Protein AF-A0A920W616-F1 (afdb_monomer)

Nearest PDB structures (foldseek):
  3ce2-assembly1_A  TM=9.146E-01  e=3.141E-07  Chlamydia abortus S26/3
  3sks-assembly1_A  TM=7.007E-01  e=5.539E-03  Bacillus anthracis str. Ames
  3aho-assembly2_B  TM=8.080E-01  e=2.369E-01  Geobacillus sp. MO-1
  7kim-assembly1_F  TM=3.368E-01  e=7.088E+00  Mycobacterium tuberculosis

Radius of gyration: 19.58 Å; Cα contacts (8 Å, |Δi|>4): 126; chains: 1; bounding box: 49×38×50 Å

Mean predicted aligned error: 3.71 Å

pLDDT: mean 95.82, std 3.36, range [66.75, 98.56]

Sequence (138 aa):
MHVYPQQGKAPGAYMYGAIYDVHPYLLLNFNGEYEDVSTFAHEWGHAIHTMLSKRANPYETSSYATFTAEIASTTNEVLLQEHMLAQDISDNERLFYLGTALEAVRGTFFRQVMFAEFELKIHELVEQGEALTGDRIE

Structure (mmCIF, N/CA/C/O backbone):
data_AF-A0A920W616-F1
#
_entry.id   AF-A0A920W616-F1
#
loop_
_atom_site.group_PDB
_atom_site.id
_atom_site.type_symbol
_atom_site.label_atom_id
_atom_site.label_alt_id
_atom_site.label_comp_id
_atom_site.label_asym_id
_atom_site.label_entity_id
_atom_site.label_seq_id
_atom_site.pdbx_PDB_ins_code
_atom_site.Cartn_x
_atom_site.Cartn_y
_atom_site.Cartn_z
_atom_site.occupancy
_atom_site.B_iso_or_equiv
_atom_site.auth_seq_id
_atom_site.auth_comp_id
_atom_site.auth_asym_id
_atom_site.auth_atom_id
_atom_site.pdbx_PDB_model_num
ATOM 1 N N . MET A 1 1 ? -7.427 4.597 -17.143 1.00 92.94 1 MET A N 1
ATOM 2 C CA . MET A 1 1 ? -6.593 5.222 -16.091 1.00 92.94 1 MET A CA 1
ATOM 3 C C . MET A 1 1 ? -6.476 6.711 -16.375 1.00 92.94 1 MET A C 1
ATOM 5 O O . MET A 1 1 ? -6.474 7.079 -17.546 1.00 92.94 1 MET A O 1
ATOM 9 N N . HIS A 1 2 ? -6.345 7.545 -15.346 1.00 96.06 2 HIS A N 1
ATOM 10 C CA . HIS A 1 2 ? -6.030 8.974 -15.463 1.00 96.06 2 HIS A CA 1
ATOM 11 C C . HIS A 1 2 ? -4.700 9.247 -14.755 1.00 96.06 2 HIS A C 1
ATOM 13 O O . HIS A 1 2 ? -4.649 9.294 -13.529 1.00 96.06 2 HIS A O 1
ATOM 19 N N . VAL A 1 3 ? -3.622 9.377 -15.533 1.00 95.94 3 VAL A N 1
ATOM 20 C CA . VAL A 1 3 ? -2.247 9.113 -15.058 1.00 95.94 3 VAL A CA 1
ATOM 21 C C . VAL A 1 3 ? -1.516 10.350 -14.536 1.00 95.94 3 VAL A C 1
ATOM 23 O O . VAL A 1 3 ? -0.940 10.317 -13.454 1.00 95.94 3 VAL A O 1
ATOM 26 N N . TYR A 1 4 ? -1.537 11.443 -15.296 1.00 96.88 4 TYR A N 1
ATOM 27 C CA . TYR A 1 4 ? -0.689 12.600 -15.004 1.00 96.88 4 TYR A CA 1
ATOM 28 C C . TYR A 1 4 ? -1.359 13.599 -14.052 1.00 96.88 4 TYR A C 1
ATOM 30 O O . TYR A 1 4 ? -2.595 13.724 -14.085 1.00 96.88 4 TYR A O 1
ATOM 38 N N . PRO A 1 5 ? -0.571 14.328 -13.239 1.00 96.12 5 PRO A N 1
ATOM 39 C CA . PRO A 1 5 ? -1.063 15.448 -12.447 1.00 96.12 5 PRO A CA 1
ATOM 40 C C . PRO A 1 5 ? -1.685 16.533 -13.325 1.00 96.12 5 PRO A C 1
ATOM 42 O O . PRO A 1 5 ? -1.205 16.829 -14.420 1.00 96.12 5 PRO A O 1
ATOM 45 N N . GLN A 1 6 ? -2.774 17.129 -12.845 1.00 96.44 6 GLN A N 1
ATOM 46 C CA . GLN A 1 6 ? -3.485 18.209 -13.529 1.00 96.44 6 GLN A CA 1
ATOM 47 C C . GLN A 1 6 ? -4.040 19.198 -12.504 1.00 96.44 6 GLN A C 1
ATOM 49 O O . GLN A 1 6 ? -4.388 18.815 -11.386 1.00 96.44 6 GLN A O 1
ATOM 54 N N . GLN A 1 7 ? -4.155 20.473 -12.885 1.00 97.06 7 GLN A N 1
ATOM 55 C CA . GLN A 1 7 ? -4.761 21.487 -12.024 1.00 97.06 7 GLN A CA 1
ATOM 56 C C . GLN A 1 7 ? -6.197 21.082 -11.657 1.00 97.06 7 GLN A C 1
ATOM 58 O O . GLN A 1 7 ? -7.007 20.787 -12.532 1.00 97.06 7 GLN A O 1
ATOM 63 N N . GLY A 1 8 ? -6.505 21.066 -10.358 1.00 95.88 8 GLY A N 1
ATOM 64 C CA . GLY A 1 8 ? -7.821 20.673 -9.842 1.00 95.88 8 GLY A CA 1
ATOM 65 C C . GLY A 1 8 ? -8.060 19.160 -9.750 1.00 95.88 8 GLY A C 1
ATOM 66 O O . GLY A 1 8 ? -9.140 18.753 -9.327 1.00 95.88 8 GLY A O 1
ATOM 67 N N . LYS A 1 9 ? -7.081 18.320 -10.110 1.00 96.62 9 LYS A N 1
ATOM 68 C CA . LYS A 1 9 ? -7.150 16.868 -9.904 1.00 96.62 9 LYS A CA 1
ATOM 69 C C . LYS A 1 9 ? -6.940 16.521 -8.427 1.00 96.62 9 LYS A C 1
ATOM 71 O O . LYS A 1 9 ? -6.136 17.156 -7.748 1.00 96.62 9 LYS A O 1
ATOM 76 N N . ALA A 1 10 ? -7.647 15.497 -7.946 1.00 96.00 10 ALA A N 1
ATOM 77 C CA . ALA A 1 10 ? -7.441 14.959 -6.604 1.00 96.00 10 ALA A CA 1
ATOM 78 C C . ALA A 1 10 ? -5.986 14.470 -6.408 1.00 96.00 10 ALA A C 1
ATOM 80 O O . ALA A 1 10 ? -5.406 13.916 -7.351 1.00 96.00 10 ALA A O 1
ATOM 81 N N . PRO A 1 11 ? -5.396 14.664 -5.212 1.00 94.50 11 PRO A N 1
ATOM 82 C CA . PRO A 1 11 ? -4.049 14.188 -4.909 1.00 94.50 11 PRO A CA 1
ATOM 83 C C . PRO A 1 11 ? -4.011 12.663 -4.728 1.00 94.50 11 PRO A C 1
ATOM 85 O O . PRO A 1 11 ? -5.050 12.012 -4.619 1.00 94.50 11 PRO A O 1
ATOM 88 N N . GLY A 1 12 ? -2.798 12.110 -4.655 1.00 93.44 12 GLY A N 1
ATOM 89 C CA . GLY A 1 12 ? -2.566 10.69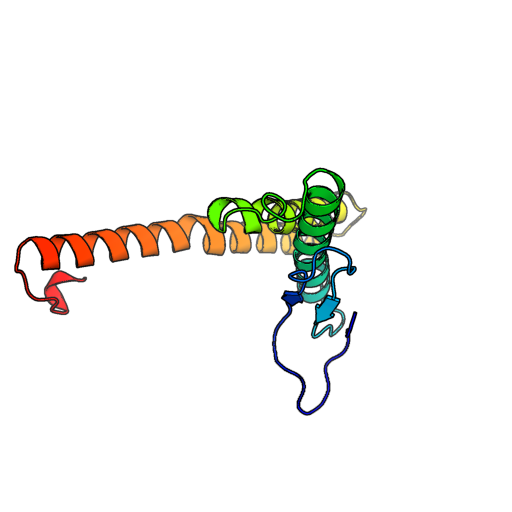1 -4.377 1.00 93.44 12 GLY A CA 1
ATOM 90 C C . GLY A 1 12 ? -2.903 9.769 -5.548 1.00 93.44 12 GLY A C 1
ATOM 91 O O . GLY A 1 12 ? -2.842 10.166 -6.716 1.00 93.44 12 GLY A O 1
ATOM 92 N N . ALA A 1 13 ? -3.246 8.532 -5.218 1.00 96.94 13 ALA A N 1
ATOM 93 C CA . ALA A 1 13 ? -3.662 7.502 -6.151 1.00 96.94 13 ALA A CA 1
ATOM 94 C C . ALA A 1 13 ? -4.792 6.670 -5.537 1.00 96.94 13 ALA A C 1
ATOM 96 O O . ALA A 1 13 ? -4.957 6.669 -4.318 1.00 96.94 13 ALA A O 1
ATOM 97 N N . TYR A 1 14 ? -5.606 6.048 -6.388 1.00 96.31 14 TYR A N 1
ATOM 98 C CA . TYR A 1 14 ? -6.558 5.022 -5.969 1.00 96.31 14 TYR A CA 1
ATOM 99 C C . TYR A 1 14 ? -7.059 4.192 -7.155 1.00 96.31 14 TYR A C 1
ATOM 101 O O . TYR A 1 14 ? -7.141 4.659 -8.301 1.00 96.31 14 TYR A O 1
ATOM 109 N N . MET A 1 15 ? -7.513 2.984 -6.840 1.00 96.19 15 MET A N 1
ATOM 110 C CA . MET A 1 15 ? -8.293 2.106 -7.696 1.00 96.19 15 MET A CA 1
ATOM 111 C C . MET A 1 15 ? -9.771 2.158 -7.289 1.00 96.19 15 MET A C 1
ATOM 113 O O . MET A 1 15 ? -10.149 1.844 -6.163 1.00 96.19 15 MET A O 1
ATOM 117 N N . TYR A 1 16 ? -10.637 2.533 -8.229 1.00 94.69 16 TYR A N 1
ATOM 118 C CA . TYR A 1 16 ? -12.086 2.459 -8.085 1.00 94.69 16 TYR A CA 1
ATOM 119 C C . TYR A 1 16 ? -12.649 1.279 -8.878 1.00 94.69 16 TYR A C 1
ATOM 121 O O . TYR A 1 16 ? -12.621 1.260 -10.111 1.00 94.69 16 TYR A O 1
ATOM 129 N N . GLY A 1 17 ? -13.198 0.303 -8.156 1.00 90.31 17 GLY A N 1
ATOM 130 C CA . GLY A 1 17 ? -13.675 -0.960 -8.717 1.00 90.31 17 GLY A CA 1
ATOM 131 C C . GLY A 1 17 ? -15.052 -1.391 -8.217 1.00 90.31 17 GLY A C 1
ATOM 132 O O . GLY A 1 17 ? -15.366 -2.572 -8.295 1.00 90.31 17 GLY A O 1
ATOM 133 N N . ALA A 1 18 ? -15.888 -0.484 -7.705 1.00 86.94 18 ALA A N 1
ATOM 134 C CA . ALA A 1 18 ? -17.129 -0.860 -7.013 1.00 86.94 18 ALA A CA 1
ATOM 135 C C . ALA A 1 18 ? -18.222 -1.468 -7.920 1.00 86.94 18 ALA A C 1
ATOM 137 O O . ALA A 1 18 ? -19.045 -2.251 -7.456 1.00 86.94 18 ALA A O 1
ATOM 138 N N . ILE A 1 19 ? -18.245 -1.134 -9.215 1.00 91.81 19 ILE A N 1
ATOM 139 C CA . ILE A 1 19 ? -19.302 -1.589 -10.133 1.00 91.81 19 ILE A CA 1
ATOM 140 C C . ILE A 1 19 ? -18.948 -2.969 -10.692 1.00 91.81 19 ILE A C 1
ATOM 142 O O . ILE A 1 19 ? -17.941 -3.104 -11.380 1.00 91.81 19 ILE A O 1
ATOM 146 N N . TYR A 1 20 ? -19.766 -3.984 -10.412 1.00 92.06 20 TYR A N 1
ATOM 147 C CA . TYR A 1 20 ? -19.479 -5.394 -10.703 1.00 92.06 20 TYR A CA 1
ATOM 148 C C . TYR A 1 20 ? -19.104 -5.681 -12.164 1.00 92.06 20 TYR A C 1
ATOM 150 O O . TYR A 1 20 ? -17.985 -6.111 -12.419 1.00 92.06 20 TYR A O 1
ATOM 158 N N . ASP A 1 21 ? -19.951 -5.326 -13.128 1.00 93.25 21 ASP A N 1
ATOM 159 C CA . ASP A 1 21 ? -19.713 -5.620 -14.552 1.00 93.25 21 ASP A CA 1
ATOM 160 C C . ASP A 1 21 ? -18.849 -4.574 -15.280 1.00 93.25 21 ASP A C 1
ATOM 162 O O . ASP A 1 21 ? -18.856 -4.484 -16.508 1.00 93.25 21 ASP A O 1
ATOM 166 N N . VAL A 1 22 ? -18.105 -3.750 -14.537 1.00 93.44 22 VAL A N 1
ATOM 167 C CA . VAL A 1 22 ? -17.251 -2.699 -15.101 1.00 93.44 22 VAL A CA 1
ATOM 168 C C . VAL A 1 22 ? -15.803 -2.913 -14.675 1.00 93.44 22 VAL A C 1
ATOM 170 O O . VAL A 1 22 ? -15.498 -3.280 -13.535 1.00 93.44 22 VAL A O 1
ATOM 173 N N . HIS A 1 23 ? -14.896 -2.680 -15.624 1.00 91.75 23 HIS A N 1
ATOM 174 C CA . HIS A 1 23 ? -13.460 -2.722 -15.383 1.00 91.75 23 HIS A CA 1
ATOM 175 C C . HIS A 1 23 ? -13.045 -1.669 -14.334 1.00 91.75 23 HIS A C 1
ATOM 177 O O . HIS A 1 23 ? -13.683 -0.621 -14.220 1.00 91.75 23 HIS A O 1
ATOM 183 N N . PRO A 1 24 ? -11.961 -1.895 -13.576 1.00 94.69 24 PRO A N 1
ATOM 184 C CA . PRO A 1 24 ? -11.493 -0.916 -12.604 1.00 94.69 24 PRO A CA 1
ATOM 185 C C . PRO A 1 24 ? -11.024 0.377 -13.286 1.00 94.69 24 PRO A C 1
ATOM 187 O O . PRO A 1 24 ? -10.573 0.387 -14.43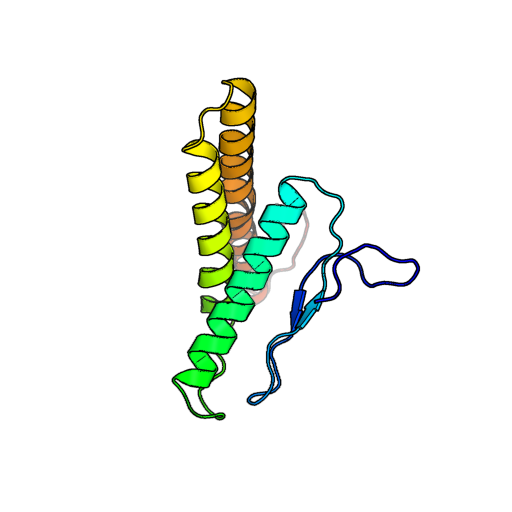9 1.00 94.69 24 PRO A O 1
ATOM 190 N N . TYR A 1 25 ? -11.115 1.479 -12.551 1.00 96.19 25 TYR A N 1
ATOM 191 C CA . TYR A 1 25 ? -10.555 2.774 -12.917 1.00 96.19 25 TYR A CA 1
ATOM 192 C C . TYR A 1 25 ? -9.432 3.121 -11.954 1.00 96.19 25 TYR A C 1
ATOM 194 O O . TYR A 1 25 ? -9.606 3.019 -10.749 1.00 96.19 25 TYR A O 1
ATOM 202 N N . LEU A 1 26 ? -8.293 3.557 -12.485 1.00 96.88 26 LEU A N 1
ATOM 203 C CA . LEU A 1 26 ? -7.173 4.030 -11.674 1.00 96.88 26 LEU A CA 1
ATOM 204 C C . LEU A 1 26 ? -7.004 5.536 -11.865 1.00 96.88 26 LEU A C 1
ATOM 206 O O . LEU A 1 26 ? -6.947 6.008 -13.013 1.00 96.88 26 LEU A O 1
ATOM 210 N N . LEU A 1 27 ? -6.887 6.258 -10.754 1.00 97.69 27 LEU A N 1
ATOM 211 C CA . LEU A 1 27 ? -6.397 7.629 -10.685 1.00 97.69 27 LEU A CA 1
ATOM 212 C C . LEU A 1 27 ? -4.982 7.599 -10.106 1.00 97.69 27 LEU A C 1
ATOM 214 O O . LEU A 1 27 ? -4.745 6.947 -9.098 1.00 97.69 27 LEU A O 1
ATOM 218 N N . LEU A 1 28 ? -4.048 8.292 -10.755 1.00 97.56 28 LEU A N 1
ATOM 219 C CA . LEU A 1 28 ? -2.643 8.382 -10.343 1.00 97.56 28 LEU A CA 1
ATOM 220 C C . LEU A 1 28 ? -2.166 9.831 -10.444 1.00 97.56 28 LEU A C 1
ATOM 222 O O . LEU A 1 28 ? -2.779 10.631 -11.147 1.00 97.56 28 LEU A O 1
ATOM 226 N N . ASN A 1 29 ? -1.043 10.166 -9.822 1.00 96.94 29 ASN A N 1
ATOM 227 C CA . ASN A 1 29 ? -0.348 11.436 -10.032 1.00 96.94 29 ASN A CA 1
ATOM 228 C C . ASN A 1 29 ? 1.131 11.163 -10.341 1.00 96.94 29 ASN A C 1
ATOM 230 O O . ASN A 1 29 ? 1.997 11.431 -9.525 1.00 96.94 29 ASN A O 1
ATOM 234 N N . PHE A 1 30 ? 1.389 10.596 -11.522 1.00 96.50 30 PHE A N 1
ATOM 235 C CA . PHE A 1 30 ? 2.698 10.064 -11.916 1.00 96.50 30 PHE A CA 1
ATOM 236 C C . PHE A 1 30 ? 3.654 11.157 -12.427 1.00 96.50 30 PHE A C 1
ATOM 238 O O . PHE A 1 30 ? 3.345 11.816 -13.426 1.00 96.50 30 PHE A O 1
ATOM 245 N N . ASN A 1 31 ? 4.823 11.299 -11.797 1.00 95.38 31 ASN A N 1
ATOM 246 C CA . ASN A 1 31 ? 5.884 12.251 -12.150 1.00 95.38 31 ASN A CA 1
ATOM 247 C C . ASN A 1 31 ? 7.151 11.593 -12.726 1.00 95.38 31 ASN A C 1
ATOM 249 O O . ASN A 1 31 ? 8.023 12.300 -13.225 1.00 95.38 31 ASN A O 1
ATOM 253 N N . GLY A 1 32 ? 7.226 10.261 -12.746 1.00 94.75 32 GLY A N 1
ATOM 254 C CA . GLY A 1 32 ? 8.337 9.514 -13.343 1.00 94.75 32 GLY A CA 1
ATOM 255 C C . GLY A 1 32 ? 9.361 8.999 -12.341 1.00 94.75 32 GLY A C 1
ATOM 256 O O . GLY A 1 32 ? 10.424 8.545 -12.758 1.00 94.75 32 GLY A O 1
ATOM 257 N N . GLU A 1 33 ? 9.051 9.049 -11.048 1.00 94.88 33 GLU A N 1
ATOM 258 C CA . GLU A 1 33 ? 9.922 8.554 -9.987 1.00 94.88 33 GLU A CA 1
ATOM 259 C C . GLU A 1 33 ? 9.584 7.104 -9.614 1.00 94.88 33 GLU A C 1
ATOM 261 O O . GLU A 1 33 ? 8.504 6.591 -9.916 1.00 94.88 33 GLU A O 1
ATOM 266 N N . TYR A 1 34 ? 10.513 6.416 -8.944 1.00 95.00 34 TYR A N 1
ATOM 267 C CA . TYR A 1 34 ? 10.310 5.023 -8.526 1.00 95.00 34 TYR A CA 1
ATOM 268 C C . TYR A 1 34 ? 9.071 4.856 -7.635 1.00 95.00 34 TYR A C 1
ATOM 270 O O . TYR A 1 34 ? 8.317 3.898 -7.796 1.00 95.00 34 TYR A O 1
ATOM 278 N N . GLU A 1 35 ? 8.819 5.814 -6.743 1.00 94.50 35 GLU A N 1
ATOM 279 C CA . GLU A 1 35 ? 7.643 5.818 -5.869 1.00 94.50 35 GLU A CA 1
ATOM 280 C C . GLU A 1 35 ? 6.333 5.870 -6.669 1.00 94.50 35 GLU A C 1
ATOM 282 O O . GLU A 1 35 ? 5.359 5.205 -6.308 1.00 94.50 35 GLU A O 1
ATOM 287 N N . ASP A 1 36 ? 6.318 6.562 -7.813 1.00 96.75 36 ASP A N 1
ATOM 288 C CA . ASP A 1 36 ? 5.157 6.587 -8.705 1.00 96.75 36 ASP A CA 1
ATOM 289 C C . ASP A 1 36 ? 4.933 5.230 -9.386 1.00 96.75 36 ASP A C 1
ATOM 291 O O . ASP A 1 36 ? 3.791 4.813 -9.594 1.00 96.75 36 ASP A O 1
ATOM 295 N N . VAL A 1 37 ? 6.014 4.525 -9.740 1.00 97.06 37 VAL A N 1
ATOM 296 C CA . 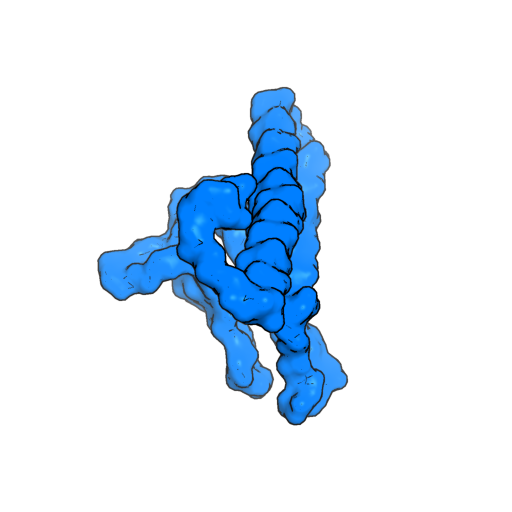VAL A 1 37 ? 5.950 3.168 -10.311 1.00 97.06 37 VAL A CA 1
ATOM 297 C C . VAL A 1 37 ? 5.471 2.169 -9.257 1.00 97.06 37 VAL A C 1
ATOM 299 O O . VAL A 1 37 ? 4.627 1.326 -9.559 1.00 97.06 37 VAL A O 1
ATOM 302 N N . SER A 1 38 ? 5.945 2.296 -8.016 1.00 97.12 38 SER A N 1
ATOM 303 C CA . SER A 1 38 ? 5.468 1.495 -6.885 1.00 97.12 38 SER A CA 1
ATOM 304 C C . SER A 1 38 ? 3.984 1.741 -6.623 1.00 97.12 38 SER A C 1
ATOM 306 O O . SER A 1 38 ? 3.208 0.794 -6.553 1.00 97.12 38 SER A O 1
ATOM 308 N N . THR A 1 39 ? 3.557 3.006 -6.605 1.00 97.19 39 THR A N 1
ATOM 309 C CA . THR A 1 39 ? 2.142 3.390 -6.472 1.00 97.19 39 THR A CA 1
ATOM 310 C C . THR A 1 39 ? 1.300 2.827 -7.620 1.00 97.19 39 THR A C 1
ATOM 312 O O . THR A 1 39 ? 0.206 2.310 -7.417 1.00 97.19 39 THR A O 1
ATOM 315 N N . PHE A 1 40 ? 1.809 2.861 -8.852 1.00 97.38 40 PHE A N 1
ATOM 316 C CA . PHE A 1 40 ? 1.143 2.221 -9.984 1.00 97.38 40 PHE A CA 1
ATOM 317 C C . PHE A 1 40 ? 0.980 0.707 -9.772 1.00 97.38 40 PHE A C 1
ATOM 319 O O . PHE A 1 40 ? -0.102 0.172 -10.023 1.00 97.38 40 PHE A O 1
ATOM 326 N N . ALA A 1 41 ? 2.026 0.018 -9.308 1.00 97.88 41 ALA A N 1
ATOM 327 C CA . ALA A 1 41 ? 1.987 -1.415 -9.021 1.00 97.88 41 ALA A CA 1
ATOM 328 C C . ALA A 1 41 ? 0.991 -1.752 -7.895 1.00 97.88 41 ALA A C 1
ATOM 330 O O . ALA A 1 41 ? 0.233 -2.720 -8.029 1.00 97.88 41 ALA A O 1
ATOM 331 N N . HIS A 1 42 ? 0.943 -0.916 -6.854 1.00 98.00 42 HIS A N 1
ATOM 332 C CA . HIS A 1 42 ? -0.004 -0.984 -5.742 1.00 98.00 42 HIS A CA 1
ATOM 333 C C . HIS A 1 42 ? -1.452 -0.958 -6.241 1.00 98.00 42 HIS A C 1
ATOM 335 O O . HIS A 1 42 ? -2.210 -1.914 -6.046 1.00 98.00 42 HIS A O 1
ATOM 341 N N . GLU A 1 43 ? -1.823 0.087 -6.987 1.00 98.00 43 GLU A N 1
ATOM 342 C CA . GLU A 1 43 ? -3.192 0.247 -7.487 1.00 98.00 43 GLU A CA 1
ATOM 343 C C . GLU A 1 43 ? -3.588 -0.847 -8.481 1.00 98.00 43 GLU A C 1
ATOM 345 O O . GLU A 1 43 ? -4.743 -1.289 -8.525 1.00 98.00 43 GLU A O 1
ATOM 350 N N . TRP A 1 44 ? -2.630 -1.344 -9.267 1.00 97.19 44 TRP A N 1
ATOM 351 C CA . TRP A 1 44 ? -2.863 -2.508 -10.116 1.00 97.19 44 TRP A CA 1
ATOM 352 C C . TRP A 1 44 ? -3.049 -3.801 -9.326 1.00 97.19 44 TRP A C 1
ATOM 354 O O . TRP A 1 44 ? -3.802 -4.664 -9.777 1.00 97.19 44 TRP A O 1
ATOM 364 N N . GLY A 1 45 ? -2.445 -3.936 -8.146 1.00 98.06 45 GLY A N 1
ATOM 365 C CA . GLY A 1 45 ? -2.719 -5.054 -7.244 1.00 98.06 45 GLY A CA 1
ATOM 366 C C . GLY A 1 45 ? -4.182 -5.075 -6.816 1.00 98.06 45 GLY A C 1
ATOM 367 O O . GLY A 1 45 ? -4.852 -6.100 -6.963 1.00 98.06 45 GLY A O 1
ATOM 368 N N . HIS A 1 46 ? -4.734 -3.928 -6.414 1.00 97.88 46 HIS A N 1
ATOM 369 C CA . HIS A 1 46 ? -6.167 -3.813 -6.134 1.00 97.88 46 HIS A CA 1
ATOM 370 C C . HIS A 1 46 ? -7.035 -4.080 -7.371 1.00 97.88 46 HIS A C 1
ATOM 372 O O . HIS A 1 46 ? -8.057 -4.768 -7.277 1.00 97.88 46 HIS A O 1
ATOM 378 N N . ALA A 1 47 ? -6.640 -3.561 -8.537 1.00 97.25 47 ALA A N 1
ATOM 379 C CA . ALA A 1 47 ? -7.378 -3.743 -9.784 1.00 97.25 47 ALA A CA 1
ATOM 380 C C . ALA A 1 47 ? -7.468 -5.227 -10.166 1.00 97.25 47 ALA A C 1
ATOM 382 O O . ALA A 1 47 ? -8.555 -5.731 -10.452 1.00 97.25 47 ALA A O 1
ATOM 383 N N . ILE A 1 48 ? -6.340 -5.940 -10.112 1.00 96.56 48 ILE A N 1
ATOM 384 C CA . ILE A 1 48 ? -6.258 -7.375 -10.395 1.00 96.56 48 ILE A CA 1
ATOM 385 C C . ILE A 1 48 ? -7.065 -8.164 -9.362 1.00 96.56 48 ILE A C 1
ATOM 387 O O . ILE A 1 48 ? -7.858 -9.017 -9.756 1.00 96.56 48 ILE A O 1
ATOM 391 N N . HIS A 1 49 ? -6.940 -7.851 -8.069 1.00 97.25 49 HIS A N 1
ATOM 392 C CA . HIS A 1 49 ? -7.714 -8.505 -7.009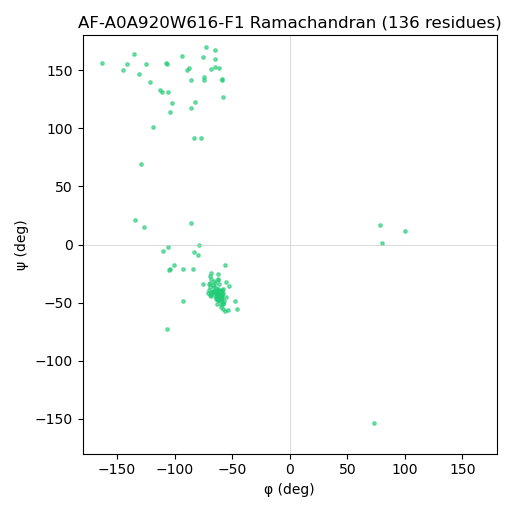 1.00 97.25 49 HIS A CA 1
ATOM 393 C C . HIS A 1 49 ? -9.224 -8.359 -7.251 1.00 97.25 49 HIS A C 1
ATOM 395 O O . HIS A 1 49 ? -9.952 -9.352 -7.274 1.00 97.25 49 HIS A O 1
ATOM 401 N N . THR A 1 50 ? -9.684 -7.140 -7.546 1.00 96.69 50 THR A N 1
ATOM 402 C CA . THR A 1 50 ? -11.077 -6.851 -7.918 1.00 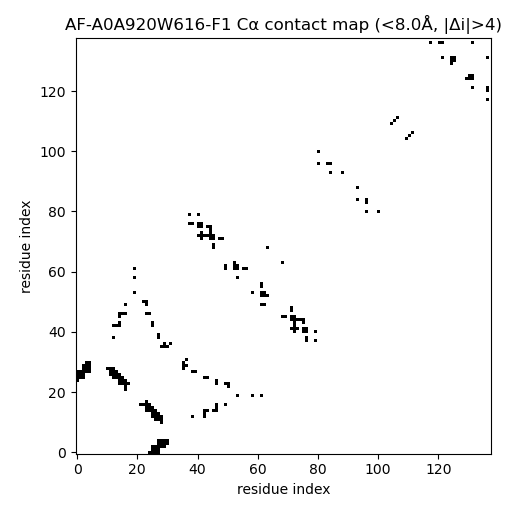96.69 50 THR A CA 1
ATOM 403 C C . THR A 1 50 ? -11.525 -7.643 -9.143 1.00 96.69 50 THR A C 1
ATOM 405 O O . THR A 1 50 ? -12.575 -8.285 -9.117 1.00 96.69 50 THR A O 1
ATOM 408 N N . MET A 1 51 ? -10.748 -7.606 -10.227 1.00 96.38 51 MET A N 1
ATOM 409 C CA . MET A 1 51 ? -11.099 -8.277 -11.480 1.00 96.38 51 MET A CA 1
ATOM 410 C C . MET A 1 51 ? -11.186 -9.794 -11.313 1.00 96.38 51 MET A C 1
ATOM 412 O O . MET A 1 51 ? -12.119 -10.415 -11.823 1.00 96.38 51 MET A O 1
ATOM 416 N N . LEU A 1 52 ? -10.234 -10.394 -10.597 1.00 96.56 52 LEU A N 1
ATOM 417 C CA . LEU A 1 52 ? -10.225 -11.830 -10.335 1.00 96.56 52 LEU A CA 1
ATOM 418 C C . LEU A 1 52 ? -11.380 -12.236 -9.417 1.00 96.56 52 LEU A C 1
ATOM 420 O O . LEU A 1 52 ? -12.061 -13.215 -9.717 1.00 96.56 52 LEU A O 1
ATOM 424 N N . SER A 1 53 ? -11.653 -11.465 -8.359 1.00 96.75 53 SER A N 1
ATOM 425 C CA . SER A 1 53 ? -12.748 -11.757 -7.432 1.00 96.75 53 SER A CA 1
ATOM 426 C C . SER A 1 53 ? -14.112 -11.717 -8.124 1.00 96.75 53 SER A C 1
ATOM 428 O O . SER A 1 53 ? -14.879 -12.670 -8.018 1.00 96.75 53 SER A O 1
ATOM 430 N N . LYS A 1 54 ? -14.390 -10.674 -8.916 1.00 96.31 54 LYS A N 1
ATOM 431 C CA . LYS A 1 54 ? -15.641 -10.548 -9.687 1.00 96.31 54 LYS A CA 1
ATOM 432 C C . LYS A 1 54 ? -15.790 -11.595 -10.783 1.00 96.31 54 LYS A C 1
ATOM 434 O O . LYS A 1 54 ? -16.896 -11.989 -11.117 1.00 96.31 54 LYS A O 1
ATOM 439 N N . ARG A 1 55 ? -14.681 -12.050 -11.369 1.00 95.88 55 ARG A N 1
ATOM 440 C CA . ARG A 1 55 ? -14.720 -13.126 -12.365 1.00 95.88 55 ARG A CA 1
ATOM 441 C C . ARG A 1 55 ? -15.069 -14.474 -11.733 1.00 95.88 55 ARG A C 1
ATOM 443 O O . ARG A 1 55 ? -15.681 -15.306 -12.397 1.00 95.88 55 ARG A O 1
ATOM 450 N N . ALA A 1 56 ? -14.624 -14.709 -10.502 1.00 97.62 56 ALA A N 1
ATOM 451 C CA . ALA A 1 56 ? -14.761 -15.994 -9.824 1.00 97.62 56 ALA A CA 1
ATOM 452 C C . ALA A 1 56 ? -16.025 -16.108 -8.957 1.00 97.62 56 ALA A C 1
ATOM 454 O O . ALA A 1 56 ? -16.449 -17.223 -8.664 1.00 97.62 56 ALA A O 1
ATOM 455 N N . ASN A 1 57 ? -16.621 -14.985 -8.553 1.00 97.00 57 ASN A N 1
ATOM 456 C CA . ASN A 1 57 ? -17.709 -14.937 -7.579 1.00 97.00 57 ASN A CA 1
ATOM 457 C C . ASN A 1 57 ? -18.872 -14.086 -8.093 1.00 97.00 57 ASN A C 1
ATOM 459 O O . ASN A 1 57 ? -18.604 -13.078 -8.739 1.00 97.00 57 ASN A O 1
ATOM 463 N N . PRO A 1 58 ? -20.130 -14.427 -7.757 1.00 96.81 58 PRO A N 1
ATOM 464 C CA . PRO A 1 58 ? -21.290 -13.600 -8.081 1.00 96.81 58 PRO A CA 1
ATOM 465 C C . PRO A 1 58 ? -21.251 -12.251 -7.348 1.00 96.81 58 PRO A C 1
ATOM 467 O O . PRO A 1 58 ? -20.474 -12.056 -6.408 1.00 96.81 58 PRO A O 1
ATOM 470 N N . TYR A 1 59 ? -22.115 -11.321 -7.766 1.00 96.00 59 TYR A N 1
ATOM 471 C CA . TYR A 1 59 ? -22.164 -9.949 -7.253 1.00 96.00 59 TYR A CA 1
ATOM 472 C C . TYR A 1 59 ? -22.132 -9.879 -5.723 1.00 96.00 59 TYR A C 1
ATOM 474 O O . TYR A 1 59 ? -21.291 -9.180 -5.156 1.00 96.00 59 TYR A O 1
ATOM 482 N N . GLU A 1 60 ? -22.979 -10.671 -5.070 1.00 96.69 60 GLU A N 1
ATOM 483 C CA . GLU A 1 60 ? -23.217 -10.688 -3.628 1.00 96.69 60 GLU A CA 1
ATOM 484 C C . GLU A 1 60 ? -21.975 -11.057 -2.809 1.00 96.69 60 GLU A C 1
ATOM 486 O O . GLU A 1 60 ? -21.873 -10.673 -1.646 1.00 96.69 60 GLU A O 1
ATOM 491 N N . THR A 1 61 ? -21.032 -11.795 -3.400 1.00 96.50 61 THR A N 1
ATOM 492 C CA . THR A 1 61 ? -19.843 -12.316 -2.707 1.00 96.50 61 THR A CA 1
ATOM 493 C C . THR A 1 61 ? -18.536 -11.950 -3.407 1.00 96.50 61 THR A C 1
ATOM 495 O O . THR A 1 61 ? -17.498 -12.549 -3.140 1.00 96.50 61 THR A O 1
ATOM 498 N N . SER A 1 62 ? -18.573 -10.986 -4.326 1.00 95.56 62 SER A N 1
ATOM 499 C CA . SER A 1 62 ? -17.396 -10.548 -5.087 1.00 95.56 62 SER A CA 1
ATOM 500 C C . SER A 1 62 ? -16.539 -9.508 -4.366 1.00 95.56 62 SER A C 1
ATOM 502 O O . SER A 1 62 ? -15.357 -9.353 -4.683 1.00 95.56 62 SER A O 1
ATOM 504 N N . SER A 1 63 ? -17.105 -8.800 -3.389 1.00 94.12 63 SER A N 1
ATOM 505 C CA . SER A 1 63 ? -16.351 -7.907 -2.511 1.00 94.12 63 SER A CA 1
ATOM 506 C C . SER A 1 63 ? -15.529 -8.704 -1.499 1.00 94.12 63 SER A C 1
ATOM 508 O O . SER A 1 63 ? -15.989 -9.702 -0.952 1.00 94.12 63 SER A O 1
ATOM 510 N N . TYR A 1 64 ? -14.320 -8.228 -1.216 1.00 94.75 64 TYR A N 1
ATOM 511 C CA . TYR A 1 64 ? -13.435 -8.770 -0.188 1.00 94.75 64 TYR A CA 1
ATOM 512 C C . TYR A 1 64 ? -13.372 -7.830 1.020 1.00 94.75 64 TYR A C 1
ATOM 514 O O . TYR A 1 64 ? -13.637 -6.632 0.916 1.00 94.75 64 TYR A O 1
ATOM 522 N N . ALA A 1 65 ? -13.043 -8.386 2.185 1.00 95.81 65 ALA A N 1
ATOM 523 C CA . ALA A 1 65 ? -12.945 -7.622 3.420 1.00 95.81 65 ALA A CA 1
ATOM 524 C C . ALA A 1 65 ? -11.761 -6.645 3.384 1.00 95.81 65 ALA A C 1
ATOM 526 O O . ALA A 1 65 ? -10.718 -6.946 2.806 1.00 95.81 65 ALA A O 1
ATOM 527 N N . THR A 1 66 ? -11.880 -5.522 4.098 1.00 93.31 66 THR A N 1
ATOM 528 C CA . THR A 1 66 ? -10.780 -4.556 4.275 1.00 93.31 66 THR A CA 1
ATOM 529 C C . THR A 1 66 ? -9.508 -5.231 4.788 1.00 93.31 66 THR A C 1
ATOM 531 O O . THR A 1 66 ? -8.417 -4.906 4.338 1.00 93.31 66 THR A O 1
ATOM 534 N N . PHE A 1 67 ? -9.654 -6.240 5.654 1.00 94.88 67 PHE A N 1
ATOM 535 C CA . PHE A 1 67 ? -8.538 -7.009 6.206 1.00 94.88 67 PHE A CA 1
ATOM 536 C C . PHE A 1 67 ? -7.628 -7.641 5.137 1.00 94.88 67 PHE A C 1
ATOM 538 O O . PHE A 1 67 ? -6.429 -7.767 5.353 1.00 94.88 67 PHE A O 1
ATOM 545 N N . THR A 1 68 ? -8.172 -8.035 3.981 1.00 95.75 68 THR A N 1
ATOM 546 C CA . THR A 1 68 ? -7.399 -8.664 2.896 1.00 95.75 68 THR A CA 1
ATOM 547 C C . THR A 1 68 ? -7.150 -7.737 1.708 1.00 95.75 68 THR A C 1
ATOM 549 O O . THR A 1 68 ? -6.486 -8.141 0.751 1.00 95.75 68 THR A O 1
ATOM 552 N N . ALA A 1 69 ? -7.671 -6.508 1.739 1.00 95.19 69 ALA A N 1
ATOM 553 C CA . ALA A 1 69 ? -7.644 -5.593 0.601 1.00 95.19 69 ALA A CA 1
ATOM 554 C C . ALA A 1 69 ? -6.215 -5.220 0.169 1.00 95.19 69 ALA A C 1
ATOM 556 O O . ALA A 1 69 ? -5.939 -5.185 -1.032 1.00 95.19 69 ALA A O 1
ATOM 557 N N . GLU A 1 70 ? -5.315 -5.035 1.140 1.00 96.25 70 GLU A N 1
ATOM 558 C CA . GLU A 1 70 ? -3.925 -4.605 0.925 1.00 96.25 70 GLU A CA 1
ATOM 559 C C . GLU A 1 70 ? -2.951 -5.734 0.567 1.00 96.25 70 GLU A C 1
ATOM 561 O O . GLU A 1 70 ? -1.791 -5.490 0.237 1.00 96.25 70 GLU A O 1
ATOM 566 N N . ILE A 1 71 ? -3.395 -6.994 0.615 1.00 96.69 71 ILE A N 1
ATOM 567 C CA . ILE A 1 71 ? -2.502 -8.135 0.367 1.00 96.69 71 ILE A CA 1
ATOM 568 C C . ILE A 1 71 ? -1.994 -8.100 -1.078 1.00 96.69 71 ILE A C 1
ATOM 570 O O . ILE A 1 71 ? -0.799 -8.250 -1.326 1.00 96.69 71 ILE A O 1
ATOM 574 N N . ALA A 1 72 ? -2.894 -7.891 -2.041 1.00 97.69 72 ALA A N 1
ATOM 575 C CA . ALA A 1 72 ? -2.549 -7.919 -3.460 1.00 97.69 72 ALA A CA 1
ATOM 576 C C . ALA A 1 72 ? -1.701 -6.709 -3.890 1.00 97.69 72 ALA A C 1
ATOM 578 O O . ALA A 1 72 ? -0.748 -6.873 -4.649 1.00 97.69 72 ALA A O 1
ATOM 579 N N . SER A 1 73 ? -2.036 -5.512 -3.402 1.00 97.44 73 SER A N 1
ATOM 580 C CA . SER A 1 73 ? -1.294 -4.275 -3.665 1.00 97.44 73 SER A CA 1
ATOM 581 C C . SER A 1 73 ? 0.125 -4.347 -3.099 1.00 97.44 73 SER A C 1
ATOM 583 O O . SER A 1 73 ? 1.085 -4.214 -3.858 1.00 97.44 73 SER A O 1
ATOM 585 N N . THR A 1 74 ? 0.273 -4.707 -1.821 1.00 96.62 74 THR A N 1
ATOM 586 C CA . THR A 1 74 ? 1.585 -4.871 -1.168 1.00 96.62 74 THR A CA 1
ATOM 587 C C . THR A 1 74 ? 2.421 -5.971 -1.828 1.00 96.62 74 THR A C 1
ATOM 589 O O . THR A 1 74 ? 3.623 -5.812 -2.023 1.00 96.62 74 THR A O 1
ATOM 592 N N . THR A 1 75 ? 1.800 -7.086 -2.234 1.00 97.25 75 THR A N 1
ATOM 593 C CA . THR A 1 75 ? 2.512 -8.153 -2.962 1.00 97.25 75 THR A CA 1
ATOM 594 C C . THR A 1 75 ? 3.115 -7.628 -4.265 1.00 97.25 75 THR A C 1
ATOM 596 O O . THR A 1 75 ? 4.265 -7.930 -4.573 1.00 97.25 75 THR A O 1
ATOM 599 N N . ASN A 1 76 ? 2.376 -6.816 -5.023 1.00 98.19 76 ASN A N 1
ATOM 600 C CA . ASN A 1 76 ? 2.882 -6.244 -6.269 1.00 98.19 76 ASN A CA 1
ATOM 601 C C . ASN A 1 76 ? 4.048 -5.271 -6.052 1.00 98.19 76 ASN A C 1
ATOM 603 O O . ASN A 1 76 ? 4.970 -5.260 -6.866 1.00 98.19 76 ASN A O 1
ATOM 607 N N . GLU A 1 77 ? 4.035 -4.480 -4.978 1.00 97.44 77 GLU A N 1
ATOM 608 C CA . GLU A 1 77 ? 5.171 -3.619 -4.621 1.00 97.44 77 GLU A CA 1
ATOM 609 C C . GLU A 1 77 ? 6.429 -4.440 -4.327 1.00 97.44 77 GLU A C 1
ATOM 611 O O . GLU A 1 77 ? 7.504 -4.135 -4.845 1.00 97.44 77 GLU A O 1
ATOM 616 N N . VAL A 1 78 ? 6.292 -5.522 -3.553 1.00 96.81 78 VAL A N 1
ATOM 617 C CA . VAL A 1 78 ? 7.409 -6.428 -3.244 1.00 96.81 78 VAL A CA 1
ATOM 618 C C . VAL A 1 78 ? 7.938 -7.086 -4.518 1.00 96.81 78 VAL A C 1
ATOM 620 O O . VAL A 1 78 ? 9.146 -7.101 -4.738 1.00 96.81 78 VAL A O 1
ATOM 623 N N . LEU A 1 79 ? 7.057 -7.562 -5.404 1.00 98.06 79 LEU A N 1
ATOM 624 C CA . LEU A 1 79 ? 7.462 -8.144 -6.689 1.00 98.06 79 LEU A CA 1
ATOM 625 C C . LEU A 1 79 ? 8.183 -7.130 -7.589 1.00 98.06 79 LEU A C 1
ATOM 627 O O . LEU A 1 79 ? 9.165 -7.484 -8.242 1.00 98.06 79 LEU A O 1
ATOM 631 N N . LEU A 1 80 ? 7.725 -5.873 -7.625 1.00 97.94 80 LEU A N 1
ATOM 632 C CA . LEU A 1 80 ? 8.427 -4.796 -8.326 1.00 97.94 80 LEU A CA 1
ATOM 633 C C . LEU A 1 80 ? 9.824 -4.599 -7.735 1.00 97.94 80 LEU A C 1
ATOM 635 O O . LEU A 1 80 ? 10.802 -4.519 -8.475 1.00 97.94 80 LEU A O 1
ATOM 639 N N . GLN A 1 81 ? 9.932 -4.550 -6.413 1.00 97.12 81 GLN A N 1
ATOM 640 C CA . GLN A 1 81 ? 11.203 -4.346 -5.741 1.00 97.12 81 GLN A CA 1
ATOM 641 C C . GLN A 1 81 ? 12.189 -5.498 -5.999 1.00 97.12 81 GLN A C 1
ATOM 643 O O . GLN A 1 81 ? 13.351 -5.252 -6.329 1.00 97.12 81 GLN A O 1
ATOM 648 N N . GLU A 1 82 ? 11.733 -6.749 -5.903 1.00 97.62 82 GLU A N 1
ATOM 649 C CA . GLU A 1 82 ? 12.525 -7.933 -6.254 1.00 97.62 82 GLU A CA 1
ATOM 650 C C . GLU A 1 82 ? 12.981 -7.880 -7.714 1.00 97.62 82 GLU A C 1
ATOM 652 O O . GLU A 1 82 ? 14.146 -8.151 -8.015 1.00 97.62 82 GLU A O 1
ATOM 657 N N . HIS A 1 83 ? 12.089 -7.468 -8.619 1.00 97.88 83 HIS A N 1
ATOM 658 C CA . HIS A 1 83 ? 12.417 -7.292 -10.026 1.00 97.88 83 HIS A CA 1
ATOM 659 C C . HIS A 1 83 ? 13.526 -6.254 -10.233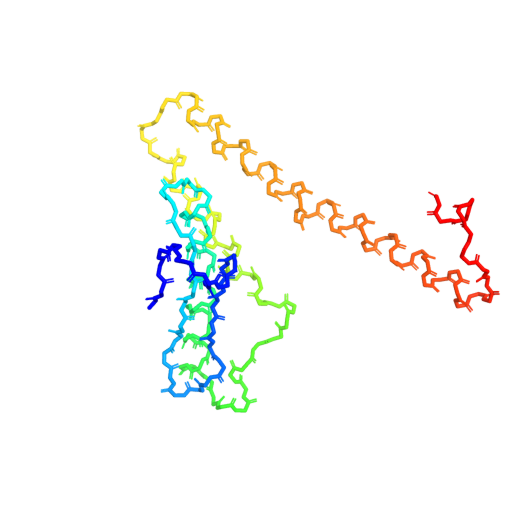 1.00 97.88 83 HIS A C 1
ATOM 661 O O . HIS A 1 83 ? 14.465 -6.530 -10.982 1.00 97.88 83 HIS A O 1
ATOM 667 N N . MET A 1 84 ? 13.457 -5.099 -9.560 1.00 97.62 84 MET A N 1
ATOM 668 C CA . MET A 1 84 ? 14.488 -4.057 -9.652 1.00 97.62 84 MET A CA 1
ATOM 669 C C . MET A 1 84 ? 15.834 -4.533 -9.096 1.00 97.62 84 MET A C 1
ATOM 671 O O . MET A 1 84 ? 16.870 -4.296 -9.712 1.00 97.62 84 MET A O 1
ATOM 675 N N . LEU A 1 85 ? 15.831 -5.257 -7.974 1.00 97.69 85 LEU A N 1
ATOM 676 C CA . LEU A 1 85 ? 17.046 -5.802 -7.355 1.00 97.69 85 LEU A CA 1
ATOM 677 C C . LEU A 1 85 ? 17.712 -6.910 -8.183 1.00 97.69 85 LEU A C 1
ATOM 679 O O . LEU A 1 85 ? 18.918 -7.127 -8.044 1.00 97.69 85 LEU A O 1
ATOM 683 N N . ALA A 1 86 ? 16.947 -7.599 -9.031 1.00 98.12 86 ALA A N 1
ATOM 684 C CA . ALA A 1 86 ? 17.446 -8.629 -9.938 1.00 98.12 86 ALA A CA 1
ATOM 685 C C . ALA A 1 86 ? 18.100 -8.069 -11.216 1.00 98.12 86 ALA A C 1
ATOM 687 O O . ALA A 1 86 ? 18.687 -8.838 -11.979 1.00 98.12 86 ALA A O 1
ATOM 688 N N . GLN A 1 87 ? 17.993 -6.761 -11.473 1.00 97.94 87 GLN A N 1
ATOM 689 C CA . GLN A 1 87 ? 18.635 -6.123 -12.622 1.00 97.94 87 GLN A CA 1
ATOM 690 C C . GLN A 1 87 ? 20.149 -5.949 -12.406 1.00 97.94 87 GLN A C 1
ATOM 692 O O . GLN A 1 87 ? 20.649 -5.971 -11.278 1.00 97.94 87 GLN A O 1
ATOM 697 N N . ASP A 1 88 ? 20.886 -5.740 -13.501 1.00 98.06 88 ASP A N 1
ATOM 698 C CA . ASP A 1 88 ? 22.293 -5.330 -13.442 1.00 98.06 88 ASP A CA 1
ATOM 699 C C . ASP A 1 88 ? 22.379 -3.835 -13.095 1.00 98.06 88 ASP A C 1
ATOM 701 O O . ASP A 1 88 ? 22.269 -2.970 -13.964 1.00 98.06 88 ASP A O 1
ATOM 705 N N . ILE A 1 89 ? 22.475 -3.547 -11.796 1.00 98.06 89 ILE A N 1
ATOM 706 C CA . ILE A 1 89 ? 22.432 -2.196 -11.220 1.00 98.06 89 ILE A CA 1
ATOM 707 C C . ILE A 1 89 ? 23.658 -1.910 -10.359 1.00 98.06 89 ILE A C 1
ATOM 709 O O . ILE A 1 89 ? 24.280 -2.815 -9.786 1.00 98.06 89 ILE A O 1
ATOM 713 N N . SER A 1 90 ? 23.969 -0.623 -10.219 1.00 98.56 90 SER A N 1
ATOM 714 C CA . SER A 1 90 ? 25.035 -0.147 -9.342 1.00 98.56 90 SER A CA 1
ATOM 715 C C . SER A 1 90 ? 24.736 -0.419 -7.864 1.00 98.56 90 SER A C 1
ATOM 717 O O . SER A 1 90 ? 23.585 -0.570 -7.447 1.00 98.56 90 SER A O 1
ATOM 719 N N . ASP A 1 91 ? 25.777 -0.412 -7.030 1.00 98.44 91 ASP A N 1
ATOM 720 C CA . ASP A 1 91 ? 25.612 -0.564 -5.579 1.00 98.44 91 ASP A CA 1
ATOM 721 C C . ASP A 1 91 ? 24.787 0.569 -4.954 1.00 98.44 91 ASP A C 1
ATOM 723 O O . ASP A 1 91 ? 24.065 0.339 -3.985 1.00 98.44 91 ASP A O 1
ATOM 727 N N . ASN A 1 92 ? 24.829 1.771 -5.539 1.00 98.44 92 ASN A N 1
ATOM 728 C CA . ASN A 1 92 ? 24.017 2.902 -5.088 1.00 98.44 92 ASN A CA 1
ATOM 729 C C . ASN A 1 92 ? 22.523 2.672 -5.355 1.00 98.44 92 ASN A C 1
ATOM 731 O O . ASN A 1 92 ? 21.700 2.918 -4.478 1.00 98.44 92 ASN A O 1
ATOM 735 N N . GLU A 1 93 ? 22.166 2.170 -6.539 1.00 97.88 93 GLU A N 1
ATOM 736 C CA . GLU A 1 93 ? 20.778 1.817 -6.868 1.00 97.88 93 GLU A CA 1
ATOM 737 C C . GLU A 1 93 ? 20.290 0.644 -6.014 1.00 97.88 93 GLU A C 1
ATOM 739 O O . GLU A 1 93 ? 19.178 0.668 -5.491 1.00 97.88 93 GLU A O 1
ATOM 744 N N . ARG A 1 94 ? 21.144 -0.363 -5.798 1.00 98.19 94 ARG A N 1
ATOM 745 C CA . ARG A 1 94 ? 20.835 -1.487 -4.907 1.00 98.19 94 ARG A CA 1
ATOM 746 C C . ARG A 1 94 ? 20.570 -1.011 -3.480 1.00 98.19 94 ARG A C 1
ATOM 748 O O . ARG A 1 94 ? 19.595 -1.445 -2.869 1.00 98.19 94 ARG A O 1
ATOM 755 N N . LEU A 1 95 ? 21.404 -0.109 -2.958 1.00 98.31 95 LEU A N 1
ATOM 756 C CA . LEU A 1 95 ? 21.212 0.489 -1.638 1.00 98.31 95 LEU A CA 1
ATOM 757 C C . LEU A 1 95 ? 19.906 1.285 -1.567 1.00 98.31 95 LEU A C 1
ATOM 759 O O . LEU A 1 95 ? 19.200 1.177 -0.568 1.00 98.31 95 LEU A O 1
ATOM 763 N N . PHE A 1 96 ? 19.565 2.033 -2.619 1.00 97.50 96 PHE A N 1
ATOM 764 C CA . PHE A 1 96 ? 18.296 2.751 -2.713 1.00 97.50 96 PHE A CA 1
ATOM 765 C C . PHE A 1 96 ? 17.100 1.795 -2.587 1.00 97.50 96 PHE A C 1
ATOM 767 O O . PHE A 1 96 ? 16.311 1.949 -1.658 1.00 97.50 96 PHE A O 1
ATOM 774 N N . TYR A 1 97 ? 17.007 0.752 -3.422 1.00 97.56 97 TYR A N 1
ATOM 775 C CA . TYR A 1 97 ? 15.871 -0.182 -3.380 1.00 97.56 97 TYR A CA 1
ATOM 776 C C . TYR A 1 97 ? 15.781 -0.965 -2.064 1.00 97.56 97 TYR A C 1
ATOM 778 O O . TYR A 1 97 ? 14.681 -1.200 -1.562 1.00 97.56 97 TYR A O 1
ATOM 786 N N . LEU A 1 98 ? 16.915 -1.371 -1.479 1.00 97.38 98 LEU A N 1
ATOM 787 C CA . LEU A 1 98 ? 16.933 -2.017 -0.161 1.00 97.38 98 LEU A CA 1
ATOM 788 C C . LEU A 1 98 ? 16.503 -1.050 0.949 1.00 97.38 98 LEU A C 1
ATOM 790 O O . LEU A 1 98 ? 15.744 -1.435 1.837 1.00 97.38 98 LEU A O 1
ATOM 794 N N . GLY A 1 99 ? 16.953 0.204 0.884 1.00 97.31 99 GLY A N 1
ATOM 795 C CA . GLY A 1 99 ? 16.538 1.264 1.796 1.00 97.31 99 GLY A CA 1
ATOM 796 C C . GLY A 1 99 ? 15.031 1.497 1.737 1.00 97.31 99 GLY A C 1
ATOM 797 O O . GLY A 1 99 ? 14.377 1.484 2.777 1.00 97.31 99 GLY A O 1
ATOM 798 N N . THR A 1 100 ? 14.461 1.604 0.535 1.00 95.19 100 THR A N 1
ATOM 799 C CA . THR A 1 100 ? 13.011 1.750 0.347 1.00 95.19 100 THR A CA 1
ATOM 800 C C . THR A 1 100 ? 12.230 0.573 0.940 1.00 95.19 100 THR A C 1
ATOM 802 O O . THR A 1 100 ? 11.216 0.802 1.593 1.00 95.19 100 THR A O 1
ATOM 805 N N . ALA A 1 101 ? 12.721 -0.668 0.818 1.00 94.81 101 ALA A N 1
ATOM 806 C CA . ALA A 1 101 ? 12.116 -1.831 1.487 1.00 94.81 101 ALA A CA 1
ATOM 807 C C . ALA A 1 101 ? 12.055 -1.678 3.004 1.00 94.81 101 ALA A C 1
ATOM 809 O O . ALA A 1 101 ? 11.028 -1.934 3.630 1.00 94.81 101 ALA A O 1
ATOM 810 N N . LEU A 1 102 ? 13.191 -1.320 3.606 1.00 96.75 102 LEU A N 1
ATOM 811 C CA . LEU A 1 102 ? 13.311 -1.214 5.056 1.00 96.75 102 LEU A CA 1
ATOM 812 C C . LEU A 1 102 ? 12.388 -0.118 5.585 1.00 96.75 102 LEU A C 1
ATOM 814 O O . LEU A 1 102 ? 11.719 -0.306 6.601 1.00 96.75 1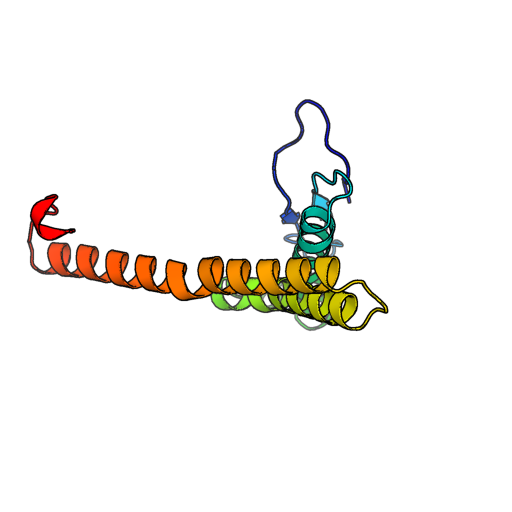02 LEU A O 1
ATOM 818 N N . GLU A 1 103 ? 12.311 0.996 4.864 1.00 96.19 103 GLU A N 1
ATOM 819 C CA . GLU A 1 103 ? 11.400 2.097 5.152 1.00 96.19 103 GLU A CA 1
ATOM 820 C C . GLU A 1 103 ? 9.931 1.679 5.031 1.00 96.19 103 GLU A C 1
ATOM 822 O O . GLU A 1 103 ? 9.141 1.982 5.931 1.00 96.19 103 GLU A O 1
ATOM 827 N N . ALA A 1 104 ? 9.577 0.913 3.994 1.00 93.38 104 ALA A N 1
ATOM 828 C CA . ALA A 1 104 ? 8.240 0.352 3.832 1.00 93.38 104 ALA A CA 1
ATOM 829 C C . ALA A 1 104 ? 7.875 -0.552 5.019 1.00 93.38 104 ALA A C 1
ATOM 831 O O . ALA A 1 104 ? 6.897 -0.275 5.711 1.00 93.38 104 ALA A O 1
ATOM 832 N N . VAL A 1 105 ? 8.704 -1.552 5.349 1.00 94.88 105 VAL A N 1
ATOM 833 C CA . VAL A 1 105 ? 8.467 -2.467 6.484 1.00 94.88 105 VAL A CA 1
ATOM 834 C C . VAL A 1 105 ? 8.368 -1.705 7.808 1.00 94.88 105 VAL A C 1
ATOM 836 O O . VAL A 1 105 ? 7.474 -1.964 8.618 1.00 94.88 105 VAL A O 1
ATOM 839 N N . ARG A 1 106 ? 9.246 -0.726 8.046 1.00 97.19 106 ARG A N 1
ATOM 840 C CA . ARG A 1 106 ? 9.173 0.124 9.242 1.00 97.19 106 ARG A CA 1
ATOM 841 C C . ARG A 1 106 ? 7.834 0.862 9.319 1.00 97.19 106 ARG A C 1
ATOM 843 O O . ARG A 1 106 ? 7.227 0.921 10.389 1.00 97.19 106 ARG A O 1
ATOM 850 N N . GLY A 1 107 ? 7.391 1.442 8.206 1.00 95.44 107 GLY A N 1
ATOM 851 C CA . GLY A 1 107 ? 6.201 2.287 8.127 1.00 95.44 107 GLY A CA 1
ATOM 852 C C . GLY A 1 107 ? 4.872 1.532 8.166 1.00 95.44 107 GLY A C 1
ATOM 853 O O . GLY A 1 107 ? 3.908 2.065 8.728 1.00 95.44 107 GLY A O 1
ATOM 854 N N . THR A 1 108 ? 4.817 0.328 7.593 1.00 93.25 108 THR A N 1
ATOM 855 C CA . THR A 1 108 ? 3.581 -0.454 7.407 1.00 93.25 108 THR A CA 1
ATOM 856 C C . THR A 1 108 ? 3.429 -1.601 8.396 1.00 93.25 108 THR A C 1
ATOM 858 O O . THR A 1 108 ? 2.308 -2.022 8.654 1.00 93.25 108 THR A O 1
ATOM 861 N N . PHE A 1 109 ? 4.522 -2.069 9.002 1.00 93.56 109 PHE A N 1
ATOM 862 C CA . PHE A 1 109 ? 4.474 -3.123 10.009 1.00 93.56 109 PHE A CA 1
ATOM 863 C C . PHE A 1 109 ? 4.716 -2.554 11.407 1.00 93.56 109 PHE A C 1
ATOM 865 O O . PHE A 1 109 ? 3.779 -2.385 12.184 1.00 93.56 109 PHE A O 1
ATOM 872 N N . PHE A 1 110 ? 5.958 -2.175 11.719 1.00 97.00 110 PHE A N 1
ATOM 873 C CA . PHE A 1 110 ? 6.342 -1.798 13.085 1.00 97.00 110 PHE A CA 1
ATOM 874 C C . PHE A 1 110 ? 5.583 -0.576 13.605 1.00 97.00 110 PHE A C 1
ATOM 876 O O . PHE A 1 110 ? 5.044 -0.603 14.710 1.00 97.00 110 PHE A O 1
ATOM 883 N N . ARG A 1 111 ? 5.496 0.493 12.805 1.00 97.62 111 ARG A N 1
ATOM 884 C CA . ARG A 1 111 ? 4.784 1.709 13.216 1.00 97.62 111 ARG A CA 1
ATOM 885 C C . ARG A 1 111 ? 3.276 1.487 13.363 1.00 97.62 111 ARG A C 1
ATOM 887 O O . ARG A 1 111 ? 2.675 2.087 14.244 1.00 97.62 111 ARG A O 1
ATOM 894 N N . GLN A 1 112 ? 2.674 0.635 12.533 1.00 96.81 112 GLN A N 1
ATOM 895 C CA . GLN A 1 112 ? 1.239 0.344 12.630 1.00 96.81 112 GLN A CA 1
ATOM 896 C C . GLN A 1 112 ? 0.921 -0.477 13.880 1.00 96.81 112 GLN A C 1
ATOM 898 O O . GLN A 1 112 ? -0.058 -0.184 14.557 1.00 96.81 112 GLN A O 1
ATOM 903 N N . VAL A 1 113 ? 1.781 -1.436 14.242 1.00 97.19 113 VAL A N 1
ATOM 904 C CA . VAL A 1 113 ? 1.657 -2.172 15.512 1.00 97.19 113 VAL A CA 1
ATOM 905 C C . VAL A 1 113 ? 1.770 -1.219 16.700 1.00 97.19 113 VAL A C 1
ATOM 907 O O . VAL A 1 113 ? 0.926 -1.266 17.584 1.00 97.19 113 VAL A O 1
ATOM 910 N N . MET A 1 114 ? 2.726 -0.286 16.679 1.00 97.44 114 MET A N 1
ATOM 911 C CA . MET A 1 114 ? 2.846 0.741 17.721 1.00 97.44 114 MET A CA 1
ATOM 912 C C . MET A 1 114 ? 1.569 1.591 17.851 1.00 97.44 114 MET A C 1
ATOM 914 O O . MET A 1 114 ? 1.136 1.887 18.962 1.00 97.44 114 MET A O 1
ATOM 918 N N . PHE A 1 115 ? 0.942 1.978 16.733 1.00 97.25 115 PHE A N 1
ATOM 919 C CA . PHE A 1 115 ? -0.339 2.689 16.767 1.00 97.25 115 PHE A CA 1
ATOM 920 C C . PHE A 1 115 ? -1.477 1.822 17.302 1.00 97.25 115 PHE A C 1
ATOM 922 O O . PHE A 1 115 ? -2.277 2.324 18.083 1.00 97.25 115 PHE A O 1
ATOM 929 N N . ALA A 1 116 ? -1.527 0.539 16.942 1.00 97.56 116 ALA A N 1
ATOM 930 C CA . ALA A 1 116 ? -2.535 -0.390 17.443 1.00 97.56 116 ALA A CA 1
ATOM 931 C C . ALA A 1 116 ? -2.392 -0.641 18.954 1.00 97.56 116 ALA A C 1
ATOM 933 O O . ALA A 1 116 ? -3.387 -0.676 19.669 1.00 97.56 116 ALA A O 1
ATOM 934 N N . GLU A 1 117 ? -1.165 -0.771 19.462 1.00 96.88 117 GLU A N 1
ATOM 935 C CA . GLU A 1 117 ? -0.894 -0.893 20.900 1.00 96.88 117 GLU A CA 1
ATOM 936 C C . GLU A 1 117 ? -1.296 0.376 21.657 1.00 96.88 117 GLU A C 1
ATOM 938 O O . GLU A 1 117 ? -1.924 0.301 22.714 1.00 96.88 117 GLU A O 1
ATOM 943 N N . PHE A 1 118 ? -0.983 1.548 21.099 1.00 96.94 118 PHE A N 1
ATOM 944 C CA . PHE A 1 118 ? -1.423 2.823 21.658 1.00 96.94 118 PHE A CA 1
ATOM 945 C C . PHE A 1 118 ? -2.952 2.943 21.657 1.00 96.94 118 PHE A C 1
ATOM 947 O O . PHE A 1 118 ? -3.539 3.308 22.675 1.00 96.94 118 PHE A O 1
ATOM 954 N N . GLU A 1 119 ? -3.602 2.602 20.543 1.00 97.38 119 GLU 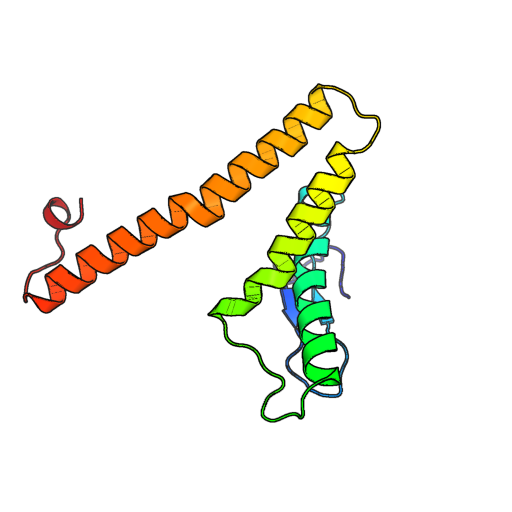A N 1
ATOM 955 C CA . GLU A 1 119 ? -5.058 2.605 20.408 1.00 97.38 119 GLU A CA 1
ATOM 956 C C . GLU A 1 119 ? -5.714 1.662 21.422 1.00 97.38 119 GLU A C 1
ATOM 958 O O . GLU A 1 119 ? -6.670 2.058 22.088 1.00 97.38 119 GLU A O 1
ATOM 963 N N . LEU A 1 120 ? -5.179 0.454 21.603 1.00 97.12 120 LEU A N 1
ATOM 964 C CA . LEU A 1 120 ? -5.659 -0.489 22.611 1.00 97.12 120 LEU A CA 1
ATOM 965 C C . LEU A 1 120 ? -5.552 0.105 24.021 1.00 97.12 120 LEU A C 1
ATOM 967 O O . LEU A 1 120 ? -6.551 0.159 24.736 1.00 97.12 120 LEU A O 1
ATOM 971 N N . LYS A 1 121 ? -4.374 0.625 24.392 1.00 95.94 121 LYS A N 1
ATOM 972 C CA . LYS A 1 121 ? -4.119 1.211 25.719 1.00 95.94 121 LYS A CA 1
ATOM 973 C C . LYS A 1 121 ? -5.115 2.325 26.053 1.00 95.94 121 LYS A C 1
ATOM 975 O O . LYS A 1 121 ? -5.646 2.361 27.162 1.00 95.94 121 LYS A O 1
ATOM 980 N N . ILE A 1 122 ? -5.389 3.241 25.118 1.00 97.06 122 ILE A N 1
ATOM 981 C CA . ILE A 1 122 ? -6.332 4.342 25.381 1.00 97.06 122 ILE A CA 1
ATOM 982 C C . ILE A 1 122 ? -7.780 3.853 25.504 1.00 97.06 122 ILE A C 1
ATOM 984 O O . ILE A 1 122 ? -8.533 4.411 26.301 1.00 97.06 122 ILE A O 1
ATOM 988 N N . HIS A 1 123 ? -8.175 2.812 24.768 1.00 97.56 123 HIS A N 1
ATOM 989 C CA . HIS A 1 123 ? -9.515 2.237 24.895 1.00 97.56 123 HIS A CA 1
ATOM 990 C C . HIS A 1 123 ? -9.684 1.515 26.237 1.00 97.56 123 HIS A C 1
ATOM 992 O O . HIS A 1 123 ? -10.676 1.753 26.924 1.00 97.56 123 HIS A O 1
ATOM 998 N N . GLU A 1 124 ? -8.691 0.736 26.672 1.00 96.81 124 GLU A N 1
ATOM 999 C CA . GLU A 1 124 ? -8.713 0.046 27.970 1.00 96.81 124 GLU A CA 1
ATOM 1000 C C . GLU A 1 124 ? -8.828 1.024 29.151 1.00 96.81 124 GLU A C 1
ATOM 1002 O O . GLU A 1 124 ? -9.583 0.772 30.091 1.00 96.81 124 GLU A O 1
ATOM 1007 N N . LEU A 1 125 ? -8.134 2.169 29.100 1.00 96.19 125 LEU A N 1
ATOM 1008 C CA . LEU A 1 125 ? -8.270 3.224 30.114 1.00 96.19 125 LEU A CA 1
ATOM 1009 C C . LEU A 1 125 ? -9.713 3.743 30.193 1.00 96.19 125 LEU A C 1
ATOM 1011 O O . LEU A 1 125 ? -10.287 3.855 31.278 1.00 96.19 125 LEU A O 1
ATOM 1015 N N . VAL A 1 126 ? -10.331 4.029 29.045 1.00 97.12 126 VAL A N 1
ATOM 1016 C CA . VAL A 1 126 ? -11.720 4.509 28.996 1.00 97.12 126 VAL A CA 1
ATOM 1017 C C . VAL A 1 126 ? -12.691 3.454 29.531 1.00 97.12 126 VAL A C 1
ATOM 1019 O O . VAL A 1 126 ? -13.598 3.790 30.292 1.00 97.12 126 VAL A O 1
ATOM 1022 N N . GLU A 1 127 ? -12.493 2.182 29.190 1.00 97.62 127 GLU A N 1
ATOM 1023 C CA . GLU A 1 127 ? -13.315 1.066 29.678 1.00 97.62 127 GLU A CA 1
ATOM 1024 C C . GLU A 1 127 ? -13.231 0.890 31.199 1.00 97.62 127 GLU A C 1
ATOM 1026 O O . GLU A 1 127 ? -14.210 0.506 31.841 1.00 97.62 127 GLU A O 1
ATOM 1031 N N . GLN A 1 128 ? -12.092 1.242 31.795 1.00 96.75 128 GLN A N 1
ATOM 1032 C CA . GLN A 1 128 ? -11.885 1.265 33.245 1.00 96.75 128 GLN A CA 1
ATOM 1033 C C . GLN A 1 128 ? -12.481 2.514 33.925 1.00 96.75 128 GLN A C 1
ATOM 1035 O O . GLN A 1 128 ? -12.422 2.643 35.149 1.00 96.75 128 GLN A O 1
ATOM 1040 N N . GLY A 1 129 ? -13.094 3.427 33.163 1.00 96.75 129 GLY A N 1
ATOM 1041 C CA . GLY A 1 129 ? -13.662 4.681 33.664 1.00 96.75 129 GLY A CA 1
ATOM 1042 C C . GLY A 1 129 ? -12.615 5.769 33.916 1.00 96.75 129 GLY A C 1
ATOM 1043 O O . GLY A 1 129 ? -12.888 6.741 34.624 1.00 96.75 129 GLY A O 1
ATOM 1044 N N . GLU A 1 130 ? -11.416 5.610 33.362 1.00 95.25 130 GLU A N 1
ATOM 1045 C CA . GLU A 1 130 ? -10.306 6.533 33.536 1.00 95.25 130 GLU A CA 1
ATOM 1046 C C . GLU A 1 130 ? -10.316 7.674 32.505 1.00 95.25 130 GLU A C 1
ATOM 1048 O O . GLU A 1 130 ? -10.801 7.542 31.383 1.00 95.25 130 GLU A O 1
ATOM 1053 N N . ALA A 1 131 ? -9.753 8.828 32.881 1.00 94.19 131 ALA A N 1
ATOM 1054 C CA . ALA A 1 131 ? -9.597 9.965 31.976 1.00 94.19 131 ALA A CA 1
ATOM 1055 C C . ALA A 1 131 ? -8.300 9.866 31.153 1.00 94.19 131 ALA A C 1
ATOM 1057 O O . ALA A 1 131 ? -7.244 9.515 31.688 1.00 94.19 131 ALA A O 1
ATOM 1058 N N . LEU A 1 132 ? -8.372 10.264 29.878 1.00 95.56 132 LEU A N 1
ATOM 1059 C CA . LEU A 1 132 ? -7.231 10.349 28.963 1.00 95.56 132 LEU A CA 1
ATOM 1060 C C . LEU A 1 132 ? -6.483 11.677 29.151 1.00 95.56 132 LEU A C 1
ATOM 1062 O O . LEU A 1 132 ? -6.822 12.693 28.544 1.00 95.56 132 LEU A O 1
ATOM 1066 N N . THR A 1 133 ? -5.471 11.677 30.015 1.00 94.31 133 THR A N 1
ATOM 1067 C CA . THR A 1 133 ? -4.560 12.816 30.230 1.00 94.31 133 THR A CA 1
ATOM 1068 C C . THR A 1 133 ? -3.186 12.523 29.633 1.00 94.31 133 THR A C 1
ATOM 1070 O O . THR A 1 133 ? -2.819 11.357 29.541 1.00 94.31 133 THR A O 1
ATOM 1073 N N . GLY A 1 134 ? -2.404 13.560 29.298 1.00 90.25 134 GLY A N 1
ATOM 1074 C CA . GLY A 1 134 ? -1.036 13.424 28.760 1.00 90.25 134 GLY A CA 1
ATOM 1075 C C . GLY A 1 134 ? -0.183 12.410 29.531 1.00 90.25 134 GLY A C 1
ATOM 1076 O O . GLY A 1 134 ? 0.206 11.397 28.966 1.00 90.25 134 GLY A O 1
ATOM 1077 N N . ASP A 1 135 ? -0.058 12.596 30.848 1.00 88.88 135 ASP A N 1
ATOM 1078 C CA . ASP A 1 135 ? 0.697 11.716 31.760 1.00 88.88 135 ASP A CA 1
ATOM 1079 C C . ASP A 1 135 ? 0.269 10.234 31.753 1.00 88.88 135 ASP A C 1
ATOM 1081 O O . ASP A 1 135 ? 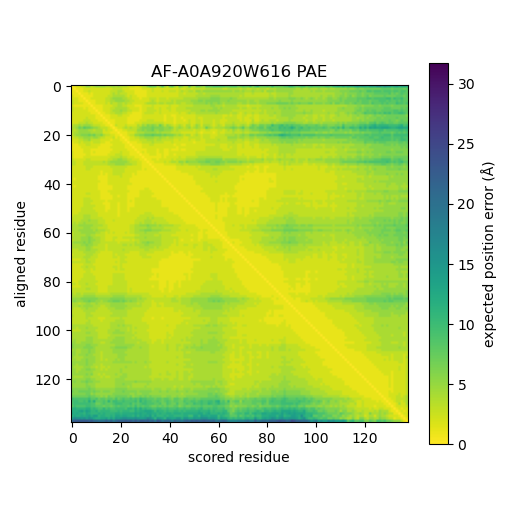0.971 9.379 32.284 1.00 88.88 135 ASP A O 1
ATOM 1085 N N . ARG A 1 136 ? -0.923 9.921 31.232 1.00 84.56 136 ARG A N 1
ATOM 1086 C CA . ARG A 1 136 ? -1.500 8.566 31.219 1.00 84.56 136 ARG A CA 1
ATOM 1087 C C . ARG A 1 136 ? -1.444 7.907 29.845 1.00 84.56 136 ARG A C 1
ATOM 1089 O O . ARG A 1 136 ? -1.531 6.682 29.756 1.00 84.56 136 ARG A O 1
ATOM 1096 N N . ILE A 1 137 ? -1.340 8.715 28.792 1.00 87.38 137 ILE A N 1
ATOM 1097 C CA . ILE A 1 137 ? -1.267 8.250 27.405 1.00 87.38 137 ILE A CA 1
ATOM 1098 C C . ILE A 1 137 ? 0.168 8.248 26.866 1.00 87.38 137 ILE A C 1
ATOM 1100 O O . ILE A 1 137 ? 0.413 7.541 25.894 1.00 87.38 137 ILE A O 1
ATOM 1104 N N . GLU A 1 138 ? 1.103 8.965 27.504 1.00 66.75 138 GLU A N 1
ATOM 1105 C CA . GLU A 1 138 ? 2.548 8.697 27.368 1.00 66.75 138 GLU A CA 1
ATOM 1106 C C . GLU A 1 138 ? 2.877 7.236 27.725 1.00 66.75 138 GLU A C 1
ATOM 1108 O O . GLU A 1 138 ? 3.688 6.626 26.996 1.00 66.75 138 GLU A O 1
#

Foldseek 3Di:
DAEADDVPDDDAKAWDQLDLVDQIDIDAHDPPDPVRVLSVQLRVLLRVLLVVLSVVDPNVRSDDDPVCNRVSSVVSSVVVLVVQCPDPDDPVSNCVSVVVVVVCCCVPPVVVVVVVVLVVQVVVCVVVVHDDDPVRSD

Solvent-accessible surface area (backbone atoms only — not comparable to full-atom values): 7974 Å² total; per-residue (Å²): 111,47,51,60,70,52,95,91,55,81,82,63,66,47,58,52,56,87,53,76,97,47,80,62,39,39,43,36,59,50,84,83,48,70,68,41,54,39,51,50,33,25,36,47,16,42,38,50,51,47,54,52,32,45,74,75,32,59,79,96,65,27,74,77,57,78,92,58,53,58,55,44,13,54,50,35,35,51,53,50,51,53,54,60,67,71,47,101,66,53,72,66,58,49,50,48,59,54,49,52,49,54,50,46,48,45,60,68,46,57,50,45,51,52,50,51,54,52,53,49,54,58,50,54,39,48,77,74,74,47,81,95,43,70,93,73,72,112

Secondary structure (DSSP, 8-state):
-B-S--TTPPSS-EEE--STTS--EEE----SSHHHHHHHHHHHHHHHHHHHHHHHS-GGG----HHHHHHHHHHHHHHHHHHHHTSS--HHHHHHHHHHHHHHHIIIIIHHHHHHHHHHHHHHHHHTT----HHHH-